Protein AF-A0A3A4ZS78-F1 (afdb_monomer_lite)

pLDDT: mean 71.11, std 14.28, range [46.5, 90.75]

Secondary structure (DSSP, 8-state):
-HHHHHHHHHHHHHHHHHHHTS-------PEEEEEEE-SSS--EEEEEEESSHHHHHHHHHS-HHHHHHTT-EEEE-THHHHHSTTTHHHHHHHHHHHHHHHHHHHHHHHHHHHHHH-

Radius of gyration: 30.23 Å; chains: 1; bounding box: 85×43×75 Å

Foldseek 3Di:
DVVVVVVVVVVVVVVVVVVVVVDDPPPPDFDKAWDFDDPPFTQKIWIDTHSDPVVSCCSVPPDPVVSVVVVIDIDGPVVSQCVPPCHPNVVVVVVVVVVVVVVVVVVVVVVVVVVVVD

Structure (mmCIF, N/CA/C/O backbone):
data_AF-A0A3A4ZS78-F1
#
_entry.id   AF-A0A3A4ZS78-F1
#
loop_
_atom_site.group_PDB
_atom_site.id
_atom_site.type_symbol
_atom_site.label_atom_id
_atom_site.label_alt_id
_atom_site.label_comp_id
_atom_site.label_asym_id
_atom_site.label_entity_id
_atom_site.label_seq_id
_atom_site.pdbx_PDB_ins_code
_atom_site.Cartn_x
_atom_site.Cartn_y
_atom_site.Cartn_z
_atom_site.occupancy
_atom_site.B_iso_or_equiv
_atom_site.auth_seq_id
_atom_site.auth_comp_id
_atom_site.auth_asym_id
_atom_site.auth_atom_id
_atom_site.pdbx_PDB_model_num
ATOM 1 N N . MET A 1 1 ? 52.667 -21.867 -34.976 1.00 50.06 1 MET A N 1
ATOM 2 C CA . MET A 1 1 ? 51.679 -21.946 -33.872 1.00 50.06 1 MET A CA 1
ATOM 3 C C . MET A 1 1 ? 50.932 -20.629 -33.633 1.00 50.06 1 MET A C 1
ATOM 5 O O . MET A 1 1 ? 49.733 -20.688 -33.406 1.00 50.06 1 MET A O 1
ATOM 9 N N . ALA A 1 2 ? 51.568 -19.458 -33.791 1.00 52.19 2 ALA A N 1
ATOM 10 C CA . ALA A 1 2 ? 50.946 -18.140 -33.565 1.00 52.19 2 ALA A CA 1
ATOM 11 C C . ALA A 1 2 ? 49.654 -17.852 -34.368 1.00 52.19 2 ALA A C 1
ATOM 13 O O . ALA A 1 2 ? 48.700 -17.313 -33.821 1.00 52.19 2 ALA A O 1
ATOM 14 N N . LYS A 1 3 ? 49.564 -18.271 -35.642 1.00 53.94 3 LYS A N 1
ATOM 15 C CA . LYS A 1 3 ? 48.383 -18.007 -36.495 1.00 53.94 3 LYS A CA 1
ATOM 16 C C . LYS A 1 3 ? 47.079 -18.635 -35.975 1.00 53.94 3 LYS A C 1
ATOM 18 O O . LYS A 1 3 ? 46.024 -18.036 -36.127 1.00 53.94 3 LYS A O 1
ATOM 23 N N . LYS A 1 4 ? 47.142 -19.811 -35.332 1.00 55.69 4 LYS A N 1
ATOM 24 C CA . LYS A 1 4 ? 45.954 -20.470 -34.752 1.00 55.69 4 LYS A CA 1
ATOM 25 C C . LYS A 1 4 ? 45.453 -19.736 -33.503 1.00 55.69 4 LYS A C 1
ATOM 27 O O . LYS A 1 4 ? 44.251 -19.654 -33.287 1.00 55.69 4 LYS A O 1
ATOM 32 N N . PHE A 1 5 ? 46.372 -19.151 -32.735 1.00 57.34 5 PHE A N 1
ATOM 33 C CA . PHE A 1 5 ? 46.058 -18.378 -31.534 1.00 57.34 5 PHE A CA 1
ATOM 34 C C . PHE A 1 5 ? 45.348 -17.060 -31.871 1.00 57.34 5 PHE A C 1
ATOM 36 O O . PHE A 1 5 ? 44.395 -16.683 -31.201 1.00 57.34 5 PHE A O 1
ATOM 43 N N . ILE A 1 6 ? 45.758 -16.409 -32.966 1.00 64.31 6 ILE A N 1
ATOM 44 C CA . ILE A 1 6 ? 45.136 -15.168 -33.452 1.00 64.31 6 ILE A CA 1
ATOM 45 C C . ILE A 1 6 ? 43.676 -15.405 -33.859 1.00 64.31 6 ILE A C 1
ATOM 47 O O . ILE A 1 6 ? 42.808 -14.615 -33.508 1.00 64.31 6 ILE A O 1
ATOM 51 N N . ILE A 1 7 ? 43.385 -16.514 -34.544 1.00 68.06 7 ILE A N 1
ATOM 52 C CA . ILE A 1 7 ? 42.016 -16.845 -34.972 1.00 68.06 7 ILE A CA 1
ATOM 53 C C . ILE A 1 7 ? 41.116 -17.109 -33.760 1.00 68.06 7 ILE A C 1
ATOM 55 O O . ILE A 1 7 ? 40.004 -16.591 -33.706 1.00 68.06 7 ILE A O 1
ATOM 59 N N . ILE A 1 8 ? 41.610 -17.853 -32.764 1.00 72.12 8 ILE A N 1
ATOM 60 C CA . ILE A 1 8 ? 40.865 -18.106 -31.522 1.00 72.12 8 ILE A CA 1
ATOM 61 C C . ILE A 1 8 ? 40.598 -16.787 -30.788 1.00 72.12 8 ILE A C 1
ATOM 63 O O . ILE A 1 8 ? 39.464 -16.536 -30.386 1.00 72.12 8 ILE A O 1
ATOM 67 N N . PHE A 1 9 ? 41.599 -15.911 -30.690 1.00 70.00 9 PHE A N 1
ATOM 68 C CA . PHE A 1 9 ? 41.457 -14.614 -30.034 1.00 70.00 9 PHE A CA 1
ATOM 69 C C . PHE A 1 9 ? 40.432 -13.711 -30.735 1.00 70.00 9 PHE A C 1
ATOM 71 O O . PHE A 1 9 ? 39.556 -13.163 -30.075 1.00 70.00 9 PHE A O 1
ATOM 78 N N . ILE A 1 10 ? 40.473 -13.619 -32.069 1.00 75.69 10 ILE A N 1
ATOM 79 C CA . ILE A 1 10 ? 39.497 -12.843 -32.853 1.00 75.69 10 ILE A CA 1
ATOM 80 C C . ILE A 1 10 ? 38.090 -13.435 -32.709 1.00 75.69 10 ILE A C 1
ATOM 82 O O . ILE A 1 10 ? 37.132 -12.687 -32.523 1.00 75.69 10 ILE A O 1
ATOM 86 N N . SER A 1 11 ? 37.953 -14.765 -32.738 1.00 71.00 11 SER A N 1
ATOM 87 C CA . SER A 1 11 ? 36.653 -15.424 -32.563 1.00 71.00 11 SER A CA 1
ATOM 88 C C . SER A 1 11 ? 36.075 -15.216 -31.159 1.00 71.00 11 SER A C 1
ATOM 90 O O . SER A 1 11 ? 34.882 -14.958 -31.027 1.00 71.00 11 SER A O 1
ATOM 92 N N . GLY A 1 12 ? 36.922 -15.235 -30.123 1.00 73.81 12 GLY A N 1
ATOM 93 C CA . GLY A 1 12 ? 36.531 -14.934 -28.748 1.00 73.81 12 GLY A CA 1
ATOM 94 C C . GLY A 1 12 ? 36.135 -13.470 -28.569 1.00 73.81 12 GLY A C 1
ATOM 95 O O . GLY A 1 12 ? 35.141 -13.190 -27.907 1.00 73.81 12 GLY A O 1
ATOM 96 N N . LEU A 1 13 ? 36.847 -12.544 -29.219 1.00 71.06 13 LEU A N 1
ATOM 97 C CA . LEU A 1 13 ? 36.517 -11.118 -29.195 1.00 71.06 13 LEU A CA 1
ATOM 98 C C . LEU A 1 13 ? 35.185 -10.832 -29.907 1.00 71.06 13 LEU A C 1
ATOM 100 O O . LEU A 1 13 ? 34.386 -10.039 -29.419 1.00 71.06 13 LEU A O 1
ATOM 104 N N . ALA A 1 14 ? 34.922 -11.507 -31.029 1.00 73.00 14 ALA A N 1
ATOM 105 C CA . ALA A 1 14 ? 33.660 -11.402 -31.758 1.00 73.00 14 ALA A CA 1
ATOM 106 C C . ALA A 1 14 ? 32.483 -11.991 -30.964 1.00 73.00 14 ALA A C 1
ATOM 108 O O . ALA A 1 14 ? 31.408 -11.398 -30.944 1.00 73.00 14 ALA A O 1
ATOM 109 N N . LEU A 1 15 ? 32.690 -13.111 -30.263 1.00 71.06 15 LEU A N 1
ATOM 110 C CA . LEU A 1 15 ? 31.702 -13.689 -29.347 1.00 71.06 15 LEU A CA 1
ATOM 111 C C . LEU A 1 15 ? 31.447 -12.786 -28.138 1.00 71.06 15 LEU A C 1
ATOM 113 O O . LEU A 1 15 ? 30.298 -12.593 -27.762 1.00 71.06 15 LEU A O 1
ATOM 117 N N . PHE A 1 16 ? 32.490 -12.187 -27.563 1.00 67.31 16 PHE A N 1
ATOM 118 C CA . PHE A 1 16 ? 32.354 -11.231 -26.465 1.00 67.31 16 PHE A CA 1
ATOM 119 C C . PHE A 1 16 ? 31.604 -9.965 -26.906 1.00 67.31 16 PHE A C 1
ATOM 121 O O . PHE A 1 16 ? 30.704 -9.507 -26.205 1.00 67.31 16 PHE A O 1
ATOM 128 N N . ALA A 1 17 ? 31.898 -9.454 -28.107 1.00 66.81 17 ALA A N 1
ATOM 129 C CA . ALA A 1 17 ? 31.150 -8.356 -28.712 1.00 66.81 17 ALA A CA 1
ATOM 130 C C . ALA A 1 17 ? 29.683 -8.751 -28.968 1.00 66.81 17 ALA A C 1
ATOM 132 O O . ALA A 1 17 ? 28.779 -8.025 -28.568 1.00 66.81 17 ALA A O 1
ATOM 133 N N . ALA A 1 18 ? 29.420 -9.928 -29.543 1.00 63.16 18 ALA A N 1
ATOM 134 C CA . ALA A 1 18 ? 28.061 -10.425 -29.766 1.00 63.16 18 ALA A CA 1
ATOM 135 C C . ALA A 1 18 ? 27.274 -10.599 -28.452 1.00 63.16 18 ALA A C 1
ATOM 137 O O . ALA A 1 18 ? 26.102 -10.237 -28.392 1.00 63.16 18 ALA A O 1
ATOM 138 N N . LEU A 1 19 ? 27.924 -11.075 -27.384 1.00 57.06 19 LEU A N 1
ATOM 139 C CA . LEU A 1 19 ? 27.340 -11.189 -26.043 1.00 57.06 19 LEU A CA 1
ATOM 140 C C . LEU A 1 19 ? 27.064 -9.821 -25.409 1.00 57.06 19 LEU A C 1
ATOM 142 O O . LEU A 1 19 ? 26.055 -9.671 -24.723 1.00 57.06 19 LEU A O 1
ATOM 146 N N . SER A 1 20 ? 27.891 -8.806 -25.685 1.00 58.38 20 SER A N 1
ATOM 147 C CA . SER A 1 20 ? 27.630 -7.432 -25.232 1.00 58.38 20 SER A CA 1
ATOM 148 C C . SER A 1 20 ? 26.416 -6.783 -25.913 1.00 58.38 20 SER A C 1
ATOM 150 O O . SER A 1 20 ? 25.795 -5.904 -25.324 1.00 58.38 20 SER A O 1
ATOM 152 N N . PHE A 1 21 ? 26.011 -7.270 -27.094 1.00 56.03 21 PHE A N 1
ATOM 153 C CA . PHE A 1 21 ? 24.733 -6.910 -27.725 1.00 56.03 21 PHE A CA 1
ATOM 154 C C . PHE A 1 21 ? 23.554 -7.783 -27.256 1.00 56.03 21 PHE A C 1
ATOM 156 O O . PHE A 1 21 ? 22.406 -7.437 -27.518 1.00 56.03 21 PHE A O 1
ATOM 163 N N . TYR A 1 22 ? 23.814 -8.895 -26.555 1.00 53.12 22 TYR A N 1
ATOM 164 C CA . TYR A 1 22 ? 22.801 -9.877 -26.142 1.00 53.12 22 TYR A CA 1
ATOM 165 C C . TYR A 1 22 ? 22.268 -9.695 -24.715 1.00 53.12 22 TYR A C 1
ATOM 167 O O . TYR A 1 22 ? 21.466 -10.502 -24.249 1.00 53.12 22 TYR A O 1
ATOM 175 N N . SER A 1 23 ? 22.664 -8.633 -24.014 1.00 48.78 23 SER A N 1
ATOM 176 C CA . SER A 1 23 ? 22.083 -8.292 -22.718 1.00 48.78 23 SER A CA 1
ATOM 177 C C . SER A 1 23 ? 21.792 -6.807 -22.644 1.00 48.78 23 SER A C 1
ATOM 179 O O . SER A 1 23 ? 22.636 -6.041 -22.205 1.00 48.78 23 SER A O 1
ATOM 181 N N . TYR A 1 24 ? 20.590 -6.433 -23.066 1.00 46.97 24 TYR A N 1
ATOM 182 C CA . TYR A 1 24 ? 19.600 -5.796 -22.199 1.00 46.97 24 TYR A CA 1
ATOM 183 C C . TYR A 1 24 ? 18.239 -6.015 -22.877 1.00 46.97 24 TYR A C 1
ATOM 185 O O . TYR A 1 24 ? 17.907 -5.271 -23.802 1.00 46.97 24 TYR A O 1
ATOM 193 N N . PRO A 1 25 ? 17.401 -6.988 -22.455 1.00 49.41 25 PRO A N 1
ATOM 194 C CA . PRO A 1 25 ? 15.975 -6.700 -22.492 1.00 49.41 25 PRO A CA 1
ATOM 195 C C . PRO A 1 25 ? 15.847 -5.378 -21.747 1.00 49.41 25 PRO A C 1
ATOM 197 O O . PRO A 1 25 ? 16.381 -5.233 -20.645 1.00 49.41 25 PRO A O 1
ATOM 200 N N . SER A 1 26 ? 15.293 -4.375 -22.411 1.00 49.75 26 SER A N 1
ATOM 201 C CA . SER A 1 26 ? 15.068 -3.074 -21.815 1.00 49.75 26 SER A CA 1
ATOM 202 C C . SER A 1 26 ? 14.442 -3.294 -20.441 1.00 49.75 26 SER A C 1
ATOM 204 O O . SER A 1 26 ? 13.276 -3.677 -20.351 1.00 49.75 26 SER A O 1
ATOM 206 N N . ILE A 1 27 ? 15.211 -3.041 -19.379 1.00 52.34 27 ILE A N 1
ATOM 207 C CA . ILE A 1 27 ? 14.689 -2.744 -18.047 1.00 52.34 27 ILE A CA 1
ATOM 208 C C . ILE A 1 27 ? 14.034 -1.368 -18.210 1.00 52.34 27 ILE A C 1
ATOM 210 O O . ILE A 1 27 ? 14.529 -0.347 -17.741 1.00 52.34 27 ILE A O 1
ATOM 214 N N . CYS A 1 28 ? 12.996 -1.299 -19.042 1.00 56.44 28 CYS A N 1
ATOM 215 C CA . CYS A 1 28 ? 12.221 -0.102 -19.249 1.00 56.44 28 CYS A CA 1
ATOM 216 C C . CYS A 1 28 ? 11.319 -0.045 -18.028 1.00 56.44 28 CYS A C 1
ATOM 218 O O . CYS A 1 28 ? 10.290 -0.701 -17.984 1.00 56.44 28 CYS A O 1
ATOM 220 N N . CYS A 1 29 ? 11.855 0.618 -17.006 1.00 67.56 29 CYS A N 1
ATOM 221 C CA . CYS A 1 29 ? 11.225 1.116 -15.794 1.00 67.56 29 CYS A CA 1
ATOM 222 C C . CYS A 1 29 ? 10.070 0.263 -15.251 1.00 67.56 29 CYS A C 1
ATOM 224 O O . CYS A 1 29 ? 8.947 0.349 -15.736 1.00 67.56 29 CYS A O 1
ATOM 226 N N . MET A 1 30 ? 10.316 -0.454 -14.149 1.00 79.12 30 MET A N 1
ATOM 227 C CA . MET A 1 30 ? 9.220 -0.930 -13.303 1.00 79.12 30 MET A CA 1
ATOM 228 C C . MET A 1 30 ? 8.297 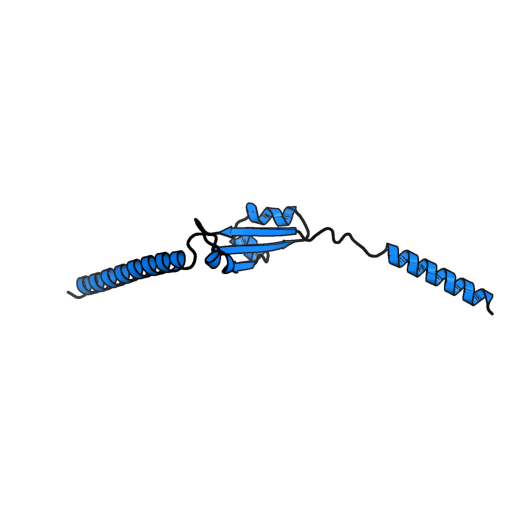0.248 -12.960 1.00 79.12 30 MET A C 1
ATOM 230 O O . MET A 1 30 ? 8.749 1.296 -12.490 1.00 79.12 30 MET A O 1
ATOM 234 N N . PHE A 1 31 ? 7.005 0.079 -13.202 1.00 81.69 31 PHE A N 1
ATOM 235 C CA . PHE A 1 31 ? 5.977 1.044 -12.859 1.00 81.69 31 PHE A CA 1
ATOM 236 C C . PHE A 1 31 ? 5.619 0.881 -11.385 1.00 81.69 31 PHE A C 1
ATOM 238 O O . PHE A 1 31 ? 5.332 -0.218 -10.919 1.00 81.69 31 PHE A O 1
ATOM 245 N N . SER A 1 32 ? 5.627 1.980 -10.638 1.00 84.75 32 SER A N 1
ATOM 246 C CA . SER A 1 32 ? 5.119 1.999 -9.267 1.00 84.75 32 SER A CA 1
ATOM 247 C C . SER A 1 32 ? 3.700 2.544 -9.266 1.00 84.75 32 SER A C 1
ATOM 249 O O . SER A 1 32 ? 3.440 3.623 -9.806 1.00 84.75 32 SER A O 1
ATOM 251 N N . ALA A 1 33 ? 2.784 1.789 -8.674 1.00 87.19 33 ALA A N 1
ATOM 252 C CA . ALA A 1 33 ? 1.384 2.148 -8.573 1.00 87.19 33 ALA A CA 1
ATOM 253 C C . ALA A 1 33 ? 0.961 2.178 -7.107 1.00 87.19 33 ALA A C 1
ATOM 255 O O . ALA A 1 33 ? 1.262 1.262 -6.344 1.00 87.19 33 ALA A O 1
ATOM 256 N N . ASN A 1 34 ? 0.251 3.244 -6.736 1.00 88.19 34 ASN A N 1
ATOM 257 C CA . ASN A 1 34 ? -0.176 3.524 -5.371 1.00 88.19 34 ASN A CA 1
ATOM 258 C C . ASN A 1 34 ? -1.651 3.933 -5.361 1.00 88.19 34 ASN A C 1
ATOM 260 O O . ASN A 1 34 ? -2.088 4.714 -6.213 1.00 88.19 34 ASN A O 1
ATOM 264 N N . ARG A 1 35 ? -2.403 3.464 -4.365 1.00 87.00 35 ARG A N 1
ATOM 265 C CA . ARG A 1 35 ? -3.754 3.945 -4.061 1.00 87.00 35 ARG A CA 1
ATOM 266 C C . ARG A 1 35 ? -3.874 4.264 -2.583 1.00 87.00 35 ARG A C 1
ATOM 268 O O . ARG A 1 35 ? -3.732 3.397 -1.725 1.00 87.00 35 ARG A O 1
ATOM 275 N N . TYR A 1 36 ? -4.170 5.529 -2.322 1.00 85.94 36 TYR A N 1
ATOM 276 C CA . TYR A 1 36 ? -4.267 6.083 -0.984 1.00 85.94 36 TYR A CA 1
ATOM 277 C C . TYR A 1 36 ? -5.707 6.032 -0.477 1.00 85.94 36 TYR A C 1
ATOM 279 O O . TYR A 1 36 ? -6.645 6.373 -1.201 1.00 85.94 36 TYR A O 1
ATOM 287 N N . TYR A 1 37 ? -5.866 5.628 0.779 1.00 81.44 37 TYR A N 1
ATOM 288 C CA . TYR A 1 37 ? -7.131 5.612 1.500 1.00 81.44 37 TYR A CA 1
ATOM 289 C C . TYR A 1 37 ? -7.028 6.476 2.756 1.00 81.44 37 TYR A C 1
ATOM 291 O O . TYR A 1 37 ? -6.024 6.465 3.473 1.00 81.44 37 TYR A O 1
ATOM 299 N N . GLY A 1 38 ? -8.108 7.205 3.018 1.00 71.50 38 GLY A N 1
ATOM 300 C CA . GLY A 1 38 ? -8.226 8.150 4.121 1.00 71.50 38 GLY A CA 1
ATOM 301 C C . GLY A 1 38 ? -8.589 9.541 3.613 1.00 71.50 38 GLY A C 1
ATOM 302 O O . GLY A 1 38 ? -7.994 10.053 2.668 1.00 71.50 38 GLY A O 1
ATOM 303 N N . TRP A 1 39 ? -9.603 10.135 4.233 1.00 62.72 39 TRP A N 1
ATOM 304 C CA . TRP A 1 39 ? -10.012 11.520 4.026 1.00 62.72 39 TRP A CA 1
ATOM 305 C C . TRP A 1 39 ? -10.188 12.163 5.406 1.00 62.72 39 TRP A C 1
ATOM 307 O O . TRP A 1 39 ? -10.727 11.498 6.294 1.00 62.72 39 TRP A O 1
ATOM 317 N N . PRO A 1 40 ? -9.764 13.418 5.630 1.00 63.25 40 PRO A N 1
ATOM 318 C CA . PRO A 1 40 ? -9.048 14.316 4.712 1.00 63.25 40 PRO A CA 1
ATOM 319 C C . PRO A 1 40 ? -7.549 13.996 4.579 1.00 63.25 40 PRO A C 1
ATOM 321 O O . PRO A 1 40 ? -6.874 14.575 3.734 1.00 63.25 40 PRO A O 1
ATOM 324 N N . TYR A 1 41 ? -7.043 13.062 5.389 1.00 66.44 41 TYR A N 1
ATOM 325 C CA . TYR A 1 41 ? -5.643 12.650 5.403 1.00 66.44 41 TYR A CA 1
ATOM 326 C C . TYR A 1 41 ? -5.516 11.171 5.031 1.00 66.44 41 TYR A C 1
ATOM 328 O O . TYR A 1 41 ? -6.138 10.335 5.693 1.00 66.44 41 TYR A O 1
ATOM 336 N N . PRO A 1 42 ? -4.739 10.822 3.994 1.00 70.88 42 PRO A N 1
ATOM 337 C CA . PRO A 1 42 ? -4.489 9.434 3.646 1.00 70.88 42 PRO A CA 1
ATOM 338 C C . PRO A 1 42 ? -3.502 8.812 4.640 1.00 70.88 42 P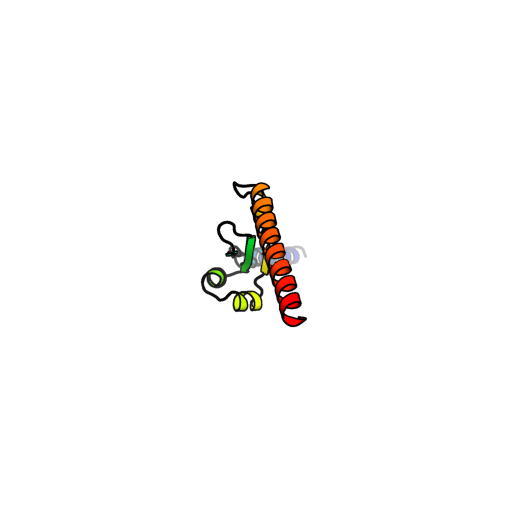RO A C 1
ATOM 340 O O . PRO A 1 42 ? -2.357 9.241 4.745 1.00 70.88 42 PRO A O 1
ATOM 343 N N . TYR A 1 43 ? -3.949 7.795 5.373 1.00 74.50 43 TYR A N 1
ATOM 344 C CA . TYR A 1 43 ? -3.136 7.058 6.354 1.00 74.50 43 TYR A CA 1
ATOM 345 C C . TYR A 1 43 ? -2.824 5.627 5.895 1.00 74.50 43 TYR A C 1
ATOM 347 O O . TYR A 1 43 ? -1.919 4.983 6.426 1.00 74.50 43 TYR A O 1
ATOM 355 N N . LEU A 1 44 ? -3.542 5.141 4.880 1.00 81.12 44 LEU A N 1
ATOM 356 C CA . LEU A 1 44 ? -3.365 3.827 4.273 1.00 81.12 44 LEU A CA 1
ATOM 357 C C . LEU A 1 44 ? -2.929 3.978 2.819 1.00 81.12 44 LEU A C 1
ATOM 359 O O . LEU A 1 44 ? -3.529 4.735 2.057 1.00 81.12 44 LEU A O 1
ATOM 363 N N . ASN A 1 45 ? -1.919 3.216 2.422 1.00 86.62 45 ASN A N 1
ATOM 364 C CA . ASN A 1 45 ? -1.449 3.141 1.049 1.00 86.62 45 ASN A CA 1
ATOM 365 C C . ASN A 1 45 ? -1.417 1.679 0.595 1.00 86.62 45 ASN A C 1
ATOM 367 O O . ASN A 1 45 ? -0.841 0.821 1.264 1.00 86.62 45 ASN A O 1
ATOM 371 N N . LEU A 1 46 ? -2.034 1.398 -0.546 1.00 89.06 46 LEU A N 1
ATOM 372 C CA . LEU A 1 46 ? -1.899 0.135 -1.255 1.00 89.06 46 LEU A CA 1
ATOM 373 C C . LEU A 1 46 ? -0.913 0.334 -2.404 1.00 89.06 46 LEU A C 1
ATOM 375 O O . LEU A 1 46 ? -1.178 1.146 -3.290 1.00 89.06 46 LEU A O 1
ATOM 379 N N . HIS A 1 47 ? 0.190 -0.410 -2.408 1.00 89.06 47 HIS A N 1
ATOM 380 C CA . HIS A 1 47 ? 1.258 -0.224 -3.384 1.00 89.06 47 HIS A CA 1
ATOM 381 C C . HIS A 1 47 ? 1.807 -1.539 -3.933 1.00 89.06 47 HIS A C 1
ATOM 383 O O . HIS A 1 47 ? 1.785 -2.576 -3.260 1.00 89.06 47 HIS A O 1
ATOM 389 N N . LYS A 1 48 ? 2.312 -1.476 -5.167 1.00 89.88 48 LYS A N 1
ATOM 390 C CA . LYS A 1 48 ? 3.055 -2.552 -5.829 1.00 89.88 48 LYS A CA 1
ATOM 391 C C . LYS A 1 48 ? 3.893 -1.968 -6.968 1.00 89.88 48 LYS A C 1
ATOM 393 O O . LYS A 1 48 ? 3.469 -1.033 -7.650 1.00 89.88 48 LYS A O 1
ATOM 398 N N . THR A 1 49 ? 5.080 -2.527 -7.174 1.00 89.50 49 THR A N 1
ATOM 399 C CA . THR A 1 49 ? 5.898 -2.283 -8.368 1.00 89.50 49 THR A CA 1
ATOM 400 C C . THR A 1 49 ? 5.641 -3.388 -9.380 1.00 89.50 49 THR A C 1
ATOM 402 O O . THR A 1 49 ? 5.744 -4.566 -9.039 1.00 89.50 49 THR A O 1
ATOM 405 N N . VAL A 1 50 ? 5.300 -3.012 -10.604 1.00 88.31 50 VAL A N 1
ATOM 406 C CA . VAL A 1 50 ? 4.853 -3.916 -11.666 1.00 88.31 50 VAL A CA 1
ATOM 407 C C . VAL A 1 50 ? 5.586 -3.608 -12.965 1.00 88.31 50 VAL A C 1
ATOM 409 O O . VAL A 1 50 ? 6.089 -2.506 -13.164 1.00 88.31 50 VAL A O 1
ATOM 412 N N . GLU A 1 51 ? 5.676 -4.582 -13.860 1.00 86.06 51 GLU A N 1
ATOM 413 C CA . GLU A 1 51 ? 6.457 -4.442 -15.097 1.00 86.06 51 GLU A CA 1
ATOM 414 C C . GLU A 1 51 ? 5.668 -3.764 -16.224 1.00 86.06 51 GLU A C 1
ATOM 416 O O . GLU A 1 51 ? 6.257 -3.229 -17.159 1.00 86.06 51 GLU A O 1
ATOM 421 N N . THR A 1 52 ? 4.335 -3.747 -16.130 1.00 86.44 52 THR A N 1
ATOM 422 C CA . THR A 1 52 ? 3.457 -3.203 -17.172 1.00 86.44 52 THR A CA 1
ATOM 423 C C . THR A 1 52 ? 2.589 -2.063 -16.653 1.00 86.44 52 THR A C 1
ATOM 425 O O . THR A 1 52 ? 2.126 -2.060 -15.510 1.00 86.44 52 THR A O 1
ATOM 428 N N . LEU A 1 53 ? 2.331 -1.086 -17.523 1.00 83.25 53 LEU A N 1
ATOM 429 C CA . LEU A 1 53 ? 1.443 0.035 -17.219 1.00 83.25 53 LEU A CA 1
ATOM 430 C C . LEU A 1 53 ? -0.014 -0.419 -17.020 1.00 83.25 53 LEU A C 1
ATOM 432 O O . LEU A 1 53 ? -0.744 0.179 -16.231 1.00 83.25 53 LEU A O 1
ATOM 436 N N . ASP A 1 54 ? -0.433 -1.479 -17.709 1.00 87.50 54 ASP A N 1
ATOM 437 C CA . ASP A 1 54 ? -1.784 -2.027 -17.583 1.00 87.50 54 ASP A CA 1
ATOM 438 C C . ASP A 1 54 ? -2.012 -2.609 -16.186 1.00 87.50 54 ASP A C 1
ATOM 440 O O . ASP A 1 54 ? -3.007 -2.273 -15.543 1.00 87.50 54 ASP A O 1
ATOM 444 N N . GLU A 1 55 ? -1.047 -3.373 -15.657 1.00 84.94 55 GLU A N 1
ATOM 445 C CA . GLU A 1 55 ? -1.103 -3.866 -14.275 1.00 84.94 55 GLU A CA 1
ATOM 446 C C . GLU A 1 55 ? -1.056 -2.705 -13.270 1.00 84.94 55 GLU A C 1
ATOM 448 O O . GLU A 1 55 ? -1.785 -2.705 -12.277 1.00 84.94 55 GLU A O 1
ATOM 453 N N . ALA A 1 56 ? -0.271 -1.660 -13.552 1.00 85.81 56 ALA A N 1
ATOM 454 C CA . ALA A 1 56 ? -0.206 -0.468 -12.706 1.00 85.81 56 ALA A CA 1
ATOM 455 C C . ALA A 1 56 ? -1.560 0.260 -12.634 1.00 85.81 56 ALA A C 1
ATOM 457 O O . ALA A 1 56 ? -1.916 0.828 -11.599 1.00 85.81 56 ALA A O 1
ATOM 458 N N . ASN A 1 57 ? -2.338 0.234 -13.719 1.00 88.31 57 ASN A N 1
ATOM 459 C CA . ASN A 1 57 ? -3.654 0.862 -13.777 1.00 88.31 57 ASN A CA 1
ATOM 460 C C . ASN A 1 57 ? -4.739 0.078 -13.027 1.00 88.31 57 ASN A C 1
ATOM 462 O O . ASN A 1 57 ? -5.708 0.707 -12.589 1.00 88.31 57 ASN A O 1
ATOM 466 N N . LEU A 1 58 ? -4.562 -1.229 -12.793 1.00 90.00 58 LEU A N 1
ATOM 467 C CA . LEU A 1 58 ? -5.514 -2.041 -12.021 1.00 90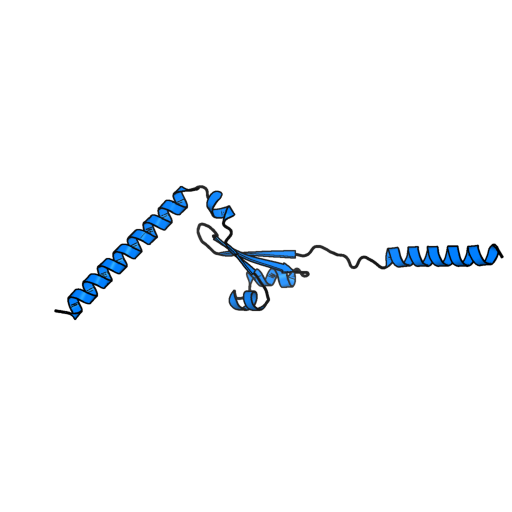.00 58 LEU A CA 1
ATOM 468 C C . LEU A 1 58 ? -5.745 -1.479 -10.618 1.00 90.00 58 LEU A C 1
ATOM 470 O O . LEU A 1 58 ? -6.866 -1.535 -10.117 1.00 90.00 58 LEU A O 1
ATOM 474 N N . VAL A 1 59 ? -4.736 -0.831 -10.019 1.00 88.81 59 VAL A N 1
ATOM 475 C CA . VAL A 1 59 ? -4.869 -0.211 -8.692 1.00 88.81 59 VAL A CA 1
ATOM 476 C C . VAL A 1 59 ? -6.051 0.760 -8.611 1.00 88.81 59 VAL A C 1
ATOM 478 O O . VAL A 1 59 ? -6.676 0.892 -7.557 1.00 88.81 59 VAL A O 1
ATOM 481 N N . LYS A 1 60 ? -6.378 1.438 -9.721 1.00 86.00 60 LYS A N 1
ATOM 482 C CA . LYS A 1 60 ? -7.429 2.463 -9.795 1.00 86.00 60 LYS A CA 1
ATOM 483 C C . LYS A 1 60 ? -8.824 1.860 -9.936 1.00 86.00 60 LYS A C 1
ATOM 485 O O . LYS A 1 60 ? -9.781 2.463 -9.456 1.00 86.00 60 LYS A O 1
ATOM 490 N N . THR A 1 61 ? -8.942 0.716 -10.606 1.00 88.06 61 THR A N 1
ATOM 491 C CA . THR A 1 61 ? -10.229 0.148 -11.035 1.00 88.06 61 THR A CA 1
ATOM 492 C C . THR A 1 61 ? -10.639 -1.087 -10.245 1.00 88.06 61 THR A C 1
ATOM 494 O O . THR A 1 61 ? -11.832 -1.284 -10.025 1.00 88.06 61 THR A O 1
ATOM 497 N N . GLU A 1 62 ? -9.687 -1.914 -9.813 1.00 90.44 62 GLU A N 1
ATOM 498 C CA . GLU A 1 62 ? -9.984 -3.167 -9.119 1.00 90.44 62 GLU A CA 1
ATOM 499 C C . GLU A 1 62 ? -10.396 -2.962 -7.657 1.00 90.44 62 GLU A C 1
ATOM 501 O O . GLU A 1 62 ? -10.141 -1.929 -7.014 1.00 90.44 62 GLU A O 1
ATOM 506 N N . ASN A 1 63 ? -11.060 -3.993 -7.130 1.00 89.62 63 ASN A N 1
ATOM 507 C CA . ASN A 1 63 ? -11.398 -4.088 -5.724 1.00 89.62 63 ASN A CA 1
ATOM 508 C C . ASN A 1 63 ? -10.134 -4.358 -4.898 1.00 89.62 63 ASN A C 1
ATOM 510 O O . ASN A 1 63 ? -9.238 -5.103 -5.285 1.00 89.62 63 ASN A O 1
ATOM 514 N N . VAL A 1 64 ? -10.099 -3.776 -3.707 1.00 86.50 64 VAL A N 1
ATOM 515 C CA . VAL A 1 64 ? -9.020 -3.907 -2.732 1.00 86.50 64 VAL A CA 1
ATOM 516 C C . VAL A 1 64 ? -8.705 -5.361 -2.389 1.00 86.50 64 VAL A C 1
ATOM 518 O O . VAL A 1 64 ? -7.536 -5.718 -2.263 1.00 86.50 64 VAL A O 1
ATOM 521 N N . PHE A 1 65 ? -9.730 -6.202 -2.237 1.00 87.75 65 PHE A N 1
ATOM 522 C CA . PHE A 1 65 ? -9.534 -7.612 -1.897 1.00 87.75 65 PHE A CA 1
ATOM 523 C C . PHE A 1 65 ? -8.837 -8.391 -3.016 1.00 87.75 65 PHE A C 1
ATOM 525 O O . PHE A 1 65 ? -7.948 -9.195 -2.732 1.00 87.75 65 PHE A O 1
ATOM 532 N N . ASP A 1 66 ? -9.191 -8.113 -4.271 1.00 90.69 66 ASP A N 1
ATOM 533 C CA . ASP A 1 66 ? -8.572 -8.748 -5.437 1.00 90.69 66 ASP A CA 1
ATOM 534 C C . ASP A 1 66 ? -7.124 -8.280 -5.602 1.00 90.69 66 ASP A C 1
ATOM 536 O O . ASP A 1 66 ? -6.222 -9.100 -5.775 1.00 90.69 66 ASP A O 1
ATOM 540 N N . LEU A 1 67 ? -6.871 -6.983 -5.410 1.00 88.50 67 LEU A N 1
ATOM 541 C CA . LEU A 1 67 ? -5.517 -6.432 -5.410 1.00 88.50 67 LEU A CA 1
ATOM 542 C C . LEU A 1 67 ? -4.649 -7.078 -4.315 1.00 88.50 67 LEU A C 1
ATOM 544 O O . LEU A 1 67 ? -3.543 -7.536 -4.593 1.00 88.50 67 LEU A O 1
ATOM 548 N N . MET A 1 68 ? -5.143 -7.213 -3.080 1.00 87.75 68 MET A N 1
ATOM 549 C CA . MET A 1 68 ? -4.396 -7.908 -2.017 1.00 87.75 68 MET A CA 1
ATOM 550 C C . MET A 1 68 ? -4.083 -9.363 -2.379 1.00 87.75 68 MET A C 1
ATOM 552 O O . MET A 1 68 ? -2.967 -9.834 -2.151 1.00 87.75 68 MET A O 1
ATOM 556 N N . ARG A 1 69 ? -5.047 -10.077 -2.973 1.00 90.06 69 ARG A N 1
ATOM 557 C CA . ARG A 1 69 ? -4.841 -11.454 -3.440 1.00 90.06 69 ARG A CA 1
ATOM 558 C C . ARG A 1 69 ? -3.772 -11.534 -4.536 1.00 90.06 69 ARG A C 1
ATOM 560 O O . ARG A 1 69 ? -3.030 -12.512 -4.580 1.00 90.06 69 ARG A O 1
ATOM 567 N N . ASN A 1 70 ? -3.650 -10.490 -5.353 1.00 88.25 70 ASN A N 1
ATOM 568 C CA . ASN A 1 70 ? -2.660 -10.346 -6.424 1.00 88.25 70 ASN A CA 1
ATOM 569 C C . ASN A 1 70 ? -1.300 -9.794 -5.942 1.00 88.25 70 ASN A C 1
ATOM 571 O O . ASN A 1 70 ? -0.493 -9.311 -6.747 1.00 88.25 70 ASN A O 1
ATOM 575 N N . GLY A 1 71 ? -1.029 -9.859 -4.633 1.00 87.31 71 GLY A N 1
ATOM 576 C CA . GLY A 1 71 ? 0.266 -9.510 -4.049 1.00 87.31 71 GLY A CA 1
ATOM 577 C C . GLY A 1 71 ? 0.506 -8.009 -3.892 1.00 87.31 71 GLY A C 1
ATOM 578 O O . GLY A 1 71 ? 1.655 -7.586 -3.809 1.00 87.31 71 GLY A O 1
ATOM 579 N N . TRP A 1 72 ? -0.549 -7.192 -3.881 1.00 90.75 72 TRP A N 1
ATOM 580 C CA . TRP A 1 72 ? -0.429 -5.781 -3.519 1.00 90.75 72 TRP A CA 1
ATOM 581 C C . TRP A 1 72 ? -0.299 -5.629 -2.005 1.00 90.75 72 TRP A C 1
ATOM 583 O O . TRP A 1 72 ? -0.999 -6.294 -1.238 1.00 90.75 72 TRP A O 1
ATOM 593 N N . HIS A 1 73 ? 0.582 -4.730 -1.571 1.00 88.19 73 HIS A N 1
ATOM 594 C CA . HIS A 1 73 ? 0.905 -4.563 -0.160 1.00 88.19 73 HIS A CA 1
ATOM 595 C C . HIS A 1 73 ? 0.248 -3.323 0.433 1.00 88.19 73 HIS A C 1
ATOM 597 O O . HIS A 1 73 ? 0.311 -2.226 -0.125 1.00 88.19 73 HIS A O 1
ATOM 603 N N . PHE A 1 74 ? -0.332 -3.502 1.619 1.00 85.88 74 PHE A N 1
ATOM 604 C CA . PHE A 1 74 ? -0.777 -2.401 2.454 1.00 85.88 74 PHE A CA 1
ATOM 605 C C . PHE A 1 74 ? 0.363 -1.896 3.326 1.00 85.88 74 PHE A C 1
ATOM 607 O O . PHE A 1 74 ? 0.972 -2.656 4.078 1.00 85.88 74 PHE A O 1
ATOM 614 N N . SER A 1 75 ? 0.615 -0.597 3.256 1.00 80.75 75 SER A N 1
ATOM 615 C CA . SER A 1 75 ? 1.464 0.118 4.195 1.00 80.75 75 SER A CA 1
ATOM 616 C C . SER A 1 75 ? 0.665 1.229 4.865 1.00 80.75 75 SER A C 1
ATOM 618 O O . SER A 1 75 ? -0.172 1.896 4.253 1.00 80.75 75 SER A O 1
ATOM 620 N N . PHE A 1 76 ? 0.918 1.422 6.156 1.00 75.81 76 PHE A N 1
ATOM 621 C CA . PHE A 1 76 ? 0.491 2.628 6.849 1.00 75.81 76 PHE A CA 1
ATOM 622 C C . PHE A 1 76 ? 1.528 3.711 6.555 1.00 75.81 76 PHE A C 1
ATOM 624 O O . PHE A 1 76 ? 2.682 3.594 6.969 1.00 75.81 76 PHE A O 1
ATOM 631 N N . SER A 1 77 ? 1.142 4.752 5.816 1.00 64.62 77 SER A N 1
ATOM 632 C CA . SER A 1 77 ? 2.017 5.903 5.569 1.00 64.62 77 SER A CA 1
ATOM 633 C C . SER A 1 77 ? 2.050 6.790 6.815 1.00 64.62 77 SER A C 1
ATOM 635 O O . SER A 1 77 ? 1.363 7.805 6.894 1.00 64.62 77 SER A O 1
ATOM 637 N N . GLY A 1 78 ? 2.864 6.399 7.800 1.00 54.00 78 GLY A N 1
ATOM 638 C CA . GLY A 1 78 ? 3.101 7.177 9.023 1.00 54.00 78 GLY A CA 1
ATOM 639 C C . GLY A 1 78 ? 3.744 8.548 8.766 1.00 54.00 78 GLY A C 1
ATOM 640 O O . GLY A 1 78 ? 3.492 9.492 9.509 1.00 54.00 78 GLY A O 1
ATOM 641 N N . ASP A 1 79 ? 4.485 8.705 7.665 1.00 51.53 79 ASP A N 1
ATOM 642 C CA . ASP A 1 79 ? 5.174 9.962 7.327 1.00 51.53 79 ASP A CA 1
ATOM 643 C C . ASP A 1 79 ? 4.215 11.103 6.925 1.00 51.53 79 ASP A C 1
ATOM 645 O O . ASP A 1 79 ? 4.563 12.285 7.026 1.00 51.53 79 ASP A O 1
ATOM 649 N N . MET A 1 80 ? 2.971 10.786 6.537 1.00 50.00 80 MET A N 1
ATOM 650 C CA . MET A 1 80 ? 1.930 11.797 6.289 1.00 50.00 80 MET A CA 1
ATOM 651 C C . MET A 1 80 ? 1.213 12.274 7.558 1.00 50.00 80 MET A C 1
ATOM 653 O O . MET A 1 80 ? 0.617 13.354 7.566 1.00 50.00 80 MET A O 1
ATOM 657 N N . VAL A 1 81 ? 1.347 11.542 8.666 1.00 49.28 81 VAL A N 1
ATOM 658 C CA . VAL A 1 81 ? 0.838 11.977 9.977 1.00 49.28 81 VAL A CA 1
ATOM 659 C C . VAL A 1 81 ? 1.675 13.143 10.520 1.00 49.28 81 VAL A C 1
ATOM 661 O O . VAL A 1 81 ? 1.129 14.064 11.120 1.00 49.28 81 VAL A O 1
ATOM 664 N N . ASN A 1 82 ? 2.979 13.181 10.216 1.00 46.94 82 ASN A N 1
ATOM 665 C CA . ASN A 1 82 ? 3.860 14.292 10.599 1.00 46.94 82 ASN A CA 1
ATOM 666 C C . ASN A 1 82 ? 3.846 15.483 9.624 1.00 46.94 82 ASN A C 1
ATOM 668 O O . ASN A 1 82 ? 4.256 16.574 10.013 1.00 46.94 82 ASN A O 1
ATOM 672 N N . SER A 1 83 ? 3.394 15.299 8.379 1.00 46.50 83 SER A N 1
ATOM 673 C CA . SER A 1 83 ? 3.385 16.347 7.338 1.00 46.50 83 SER A CA 1
ATOM 674 C C . SER A 1 83 ? 1.994 16.908 7.014 1.00 46.50 83 SER A C 1
ATOM 676 O O . SER A 1 83 ? 1.858 17.783 6.159 1.00 46.50 83 SER A O 1
ATOM 678 N N . SER A 1 84 ? 0.957 16.467 7.731 1.00 48.09 84 SER A N 1
ATOM 679 C CA . SER A 1 84 ? -0.349 17.131 7.730 1.00 48.09 84 SER A CA 1
ATOM 680 C C . SER A 1 84 ? -0.197 18.583 8.228 1.00 48.09 84 SER A C 1
ATOM 682 O O . SER A 1 84 ? 0.528 18.804 9.198 1.00 48.09 84 SER A O 1
ATOM 684 N N . PRO A 1 85 ? -0.900 19.588 7.665 1.00 49.06 85 PRO A N 1
ATOM 685 C CA . PRO A 1 85 ? -0.816 20.989 8.101 1.00 49.06 85 PRO A CA 1
ATOM 686 C C . PRO A 1 85 ? -1.286 21.216 9.551 1.00 49.06 85 PRO A C 1
ATOM 688 O O . PRO A 1 85 ? -1.129 22.309 10.084 1.00 49.06 85 PRO A O 1
ATOM 691 N N . LEU A 1 86 ? -1.842 20.187 10.202 1.00 48.56 86 LEU A N 1
ATOM 692 C CA . LEU A 1 86 ? -2.195 20.174 11.624 1.00 48.56 86 LEU A CA 1
ATOM 693 C C . LEU A 1 86 ? -1.111 19.563 12.529 1.00 48.56 86 LEU A C 1
ATOM 695 O O . LEU A 1 86 ? -1.234 19.662 13.748 1.00 48.56 86 LEU A O 1
ATOM 699 N N . GLY A 1 87 ? -0.059 18.947 11.980 1.00 54.44 87 GLY A N 1
ATOM 700 C CA . GLY A 1 87 ? 1.018 18.328 12.756 1.00 54.44 87 GLY A CA 1
ATOM 701 C C . GLY A 1 87 ? 0.507 17.474 13.939 1.00 54.44 87 GLY A C 1
ATOM 702 O O . GLY A 1 87 ? -0.552 16.847 13.839 1.00 54.44 87 GLY A O 1
ATOM 703 N N . PRO A 1 88 ? 1.190 17.493 15.101 1.00 50.94 88 PRO A N 1
ATOM 704 C CA . PRO A 1 88 ? 0.789 16.770 16.317 1.00 50.94 88 PRO A CA 1
ATOM 705 C C . PRO A 1 88 ? -0.639 17.054 16.827 1.00 50.94 88 PRO A C 1
ATOM 707 O O . PRO A 1 88 ? -1.160 16.288 17.635 1.00 50.94 88 PRO A O 1
ATOM 710 N N . LEU A 1 89 ? -1.294 18.132 16.375 1.00 51.47 89 LEU A N 1
ATOM 711 C CA . LEU A 1 89 ? -2.646 18.511 16.807 1.00 51.47 89 LEU A CA 1
ATOM 712 C C . LEU A 1 89 ? -3.734 17.638 16.167 1.00 51.47 89 LEU A C 1
ATOM 714 O O . LEU A 1 89 ? -4.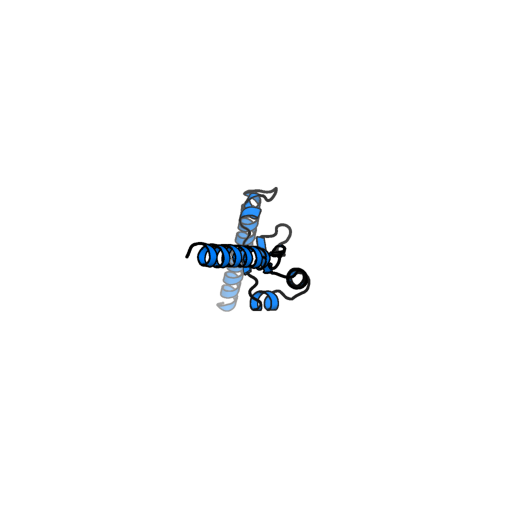794 17.457 16.766 1.00 51.47 89 LEU A O 1
ATOM 718 N N . GLY A 1 90 ? -3.475 17.066 14.984 1.00 52.88 90 GLY A N 1
ATOM 719 C CA . GLY A 1 90 ? -4.394 16.124 14.337 1.00 52.88 90 GLY A CA 1
ATOM 720 C C . GLY A 1 90 ? -4.566 14.835 15.146 1.00 52.88 90 GLY A C 1
ATOM 721 O O . GLY A 1 90 ? -5.693 14.385 15.347 1.00 52.88 90 GLY A O 1
ATOM 722 N N . ASN A 1 91 ? -3.466 14.302 15.692 1.00 54.28 91 ASN A N 1
ATOM 723 C CA . ASN A 1 91 ? -3.497 13.125 16.568 1.00 54.28 91 ASN A CA 1
ATOM 724 C C . ASN A 1 91 ? -4.271 13.400 17.861 1.00 54.28 91 ASN A C 1
ATOM 726 O O . ASN A 1 91 ? -5.113 12.597 18.241 1.00 54.28 91 ASN A O 1
ATOM 730 N N . ILE A 1 92 ? -4.079 14.570 18.480 1.00 59.16 92 ILE A N 1
ATOM 731 C CA . ILE A 1 92 ? -4.802 14.942 19.708 1.00 59.16 92 ILE A CA 1
ATOM 732 C C . ILE A 1 92 ? -6.314 15.017 19.461 1.00 59.16 92 ILE A C 1
ATOM 734 O O . ILE A 1 92 ? -7.094 14.561 20.293 1.00 59.16 92 ILE A O 1
ATOM 738 N N . PHE A 1 93 ? -6.748 15.555 18.317 1.00 62.06 93 PHE A N 1
ATOM 739 C CA . PHE A 1 93 ? -8.174 15.626 17.983 1.00 62.06 93 PHE A CA 1
ATOM 740 C C . PHE A 1 93 ? -8.795 14.245 17.753 1.00 62.06 93 PHE A C 1
ATOM 742 O O . PHE A 1 93 ? -9.903 13.989 18.224 1.00 62.06 93 PHE A O 1
ATOM 749 N N . VAL A 1 94 ? -8.093 13.352 17.052 1.00 64.69 94 VAL A N 1
ATOM 750 C CA . VAL A 1 94 ? -8.573 11.984 16.811 1.00 64.69 94 VAL A CA 1
ATOM 751 C C . VAL A 1 94 ? -8.612 11.192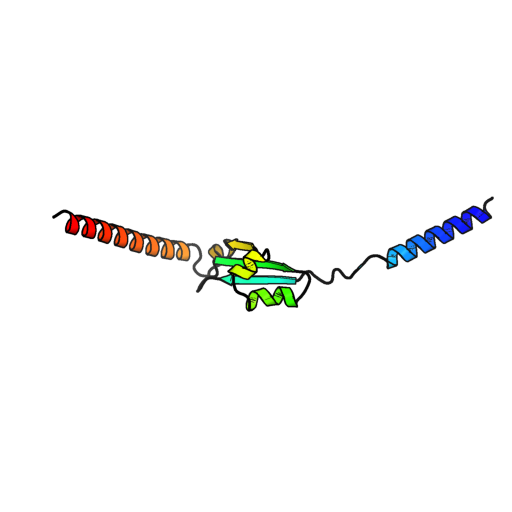 18.118 1.00 64.69 94 VAL A C 1
ATOM 753 O O . VAL A 1 94 ? -9.647 10.600 18.427 1.00 64.69 94 VAL A O 1
ATOM 756 N N . ASP A 1 95 ? -7.556 11.255 18.928 1.00 62.59 95 ASP A N 1
ATOM 757 C CA . ASP A 1 95 ? -7.495 10.584 20.232 1.00 62.59 95 ASP A CA 1
ATOM 758 C C . ASP A 1 95 ? -8.576 11.102 21.189 1.00 62.59 95 ASP A C 1
ATOM 760 O O . ASP A 1 95 ? -9.203 10.323 21.916 1.00 62.59 95 ASP A O 1
ATOM 764 N N . PHE A 1 96 ? -8.864 12.405 21.154 1.00 67.88 96 PHE A N 1
ATOM 765 C CA . PHE A 1 96 ? -9.940 13.015 21.931 1.00 67.88 96 PHE A CA 1
ATOM 766 C C . PHE A 1 96 ? -11.324 12.517 21.489 1.00 67.88 96 PHE A C 1
ATOM 768 O O . PHE A 1 96 ? -12.140 12.134 22.332 1.00 67.88 96 PHE A O 1
ATOM 775 N N . ILE A 1 97 ? -11.584 12.453 20.179 1.00 71.25 97 ILE A N 1
ATOM 776 C CA . ILE A 1 97 ? -12.854 11.945 19.637 1.00 71.25 97 ILE A CA 1
ATOM 777 C C . ILE A 1 97 ? -13.037 10.462 19.981 1.00 71.25 97 ILE A C 1
ATOM 779 O O . ILE A 1 97 ? -14.107 10.072 20.456 1.00 71.25 97 ILE A O 1
ATOM 783 N N . VAL A 1 98 ? -12.000 9.640 19.802 1.00 69.81 98 VAL A N 1
ATOM 784 C CA . VAL A 1 98 ? -12.040 8.210 20.144 1.00 69.81 98 VAL A CA 1
ATOM 785 C C . VAL A 1 98 ? -12.296 8.021 21.639 1.00 69.81 98 VAL A C 1
ATOM 787 O O . VAL A 1 98 ? -13.149 7.215 22.008 1.00 69.81 98 VAL A O 1
ATOM 790 N N . SER A 1 99 ? -11.646 8.809 22.497 1.00 69.81 99 SER A N 1
ATOM 791 C CA . SER A 1 99 ? -11.845 8.751 23.951 1.00 69.81 99 SER A CA 1
ATOM 792 C C . SER A 1 99 ? -13.279 9.105 24.363 1.00 69.81 99 SER A C 1
ATOM 794 O O . SER A 1 99 ? -13.859 8.424 25.212 1.00 69.81 99 SER A O 1
ATOM 796 N N . ILE A 1 100 ? -13.890 10.118 23.735 1.00 78.38 100 ILE A N 1
ATOM 797 C CA . ILE A 1 100 ? -15.294 10.490 23.983 1.00 78.38 100 ILE A CA 1
ATOM 798 C C . ILE A 1 100 ? -16.246 9.375 23.547 1.00 78.38 100 ILE A C 1
ATOM 800 O O . ILE A 1 100 ? -17.161 9.019 24.293 1.00 78.38 100 ILE A O 1
ATOM 804 N N . ILE A 1 101 ? -16.032 8.803 22.360 1.00 79.50 101 ILE A N 1
ATOM 805 C CA . ILE A 1 101 ? -16.859 7.702 21.852 1.00 79.50 101 ILE A CA 1
ATOM 806 C C . ILE A 1 101 ? -16.750 6.494 22.788 1.00 79.50 101 ILE A C 1
ATOM 808 O O . ILE A 1 101 ? -17.770 5.914 23.166 1.00 79.50 101 ILE A O 1
ATOM 812 N N . PHE A 1 102 ? -15.537 6.151 23.224 1.00 71.88 102 PHE A N 1
ATOM 813 C CA . PHE A 1 102 ? -15.303 5.023 24.121 1.00 71.88 102 PHE A CA 1
ATOM 814 C C . PHE A 1 102 ? -15.974 5.227 25.487 1.00 71.88 102 PHE A C 1
ATOM 816 O O . PHE A 1 102 ? -16.656 4.328 25.984 1.00 71.88 102 PHE A O 1
ATOM 823 N N . ALA A 1 103 ? -15.879 6.431 26.060 1.00 75.56 103 ALA A N 1
ATOM 824 C CA . ALA A 1 103 ? -16.584 6.786 27.291 1.00 75.56 103 ALA A CA 1
ATOM 825 C C . ALA A 1 103 ? -18.115 6.709 27.128 1.00 75.56 103 ALA A C 1
ATOM 827 O O . ALA A 1 103 ? -18.805 6.194 28.011 1.00 75.56 103 ALA A O 1
ATOM 828 N N . GLY A 1 104 ? -18.648 7.155 25.986 1.00 81.31 104 GLY A N 1
ATOM 829 C CA . GLY A 1 104 ? -20.072 7.054 25.658 1.00 81.31 104 GLY A CA 1
ATOM 830 C C . GLY A 1 104 ? -20.562 5.607 25.553 1.00 81.31 104 GLY A C 1
ATOM 831 O O . GLY A 1 104 ? -21.620 5.275 26.092 1.00 81.31 104 GLY A O 1
ATOM 832 N N . ILE A 1 105 ? -19.771 4.727 24.932 1.00 79.56 105 ILE A N 1
ATOM 833 C CA . ILE A 1 105 ? -20.069 3.290 24.830 1.00 79.56 105 ILE A CA 1
ATOM 834 C C . ILE A 1 105 ? -20.072 2.643 26.218 1.00 79.56 105 ILE A C 1
ATOM 836 O O . ILE A 1 105 ? -21.013 1.921 26.545 1.00 79.56 105 ILE A O 1
ATOM 840 N N . ILE A 1 106 ? -19.073 2.933 27.058 1.00 77.19 106 ILE A N 1
ATOM 841 C CA . ILE A 1 106 ? -19.012 2.413 28.433 1.0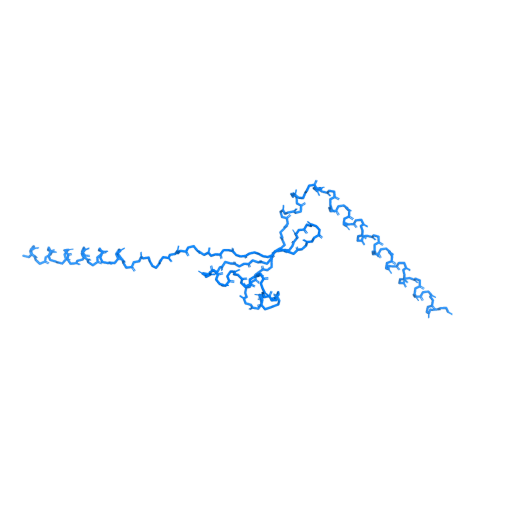0 77.19 106 ILE A CA 1
ATOM 842 C C . ILE A 1 106 ? -20.219 2.895 29.242 1.00 77.19 106 ILE A C 1
ATOM 844 O O . ILE A 1 106 ? -20.874 2.093 29.908 1.00 77.19 106 ILE A O 1
ATOM 848 N N . PHE A 1 107 ? -20.562 4.181 29.158 1.00 82.06 107 PHE A N 1
ATOM 849 C CA . PHE A 1 107 ? -21.724 4.731 29.854 1.00 82.06 107 PHE A CA 1
ATOM 850 C C . PHE A 1 107 ? -23.030 4.058 29.410 1.00 82.06 107 PHE A C 1
ATOM 852 O O . PHE A 1 107 ? -23.850 3.665 30.246 1.00 82.06 107 PHE A O 1
ATOM 859 N N . TYR A 1 108 ? -23.211 3.872 28.100 1.00 78.06 108 TYR A N 1
ATOM 860 C CA . TYR A 1 108 ? -24.371 3.175 27.552 1.00 78.06 108 TYR A CA 1
ATOM 861 C C . TYR A 1 108 ? -24.420 1.710 28.002 1.00 78.06 108 TYR A C 1
ATOM 863 O O . TYR A 1 108 ? -25.475 1.229 28.414 1.00 78.06 108 TYR A O 1
ATOM 871 N N . PHE A 1 109 ? -23.281 1.019 27.998 1.00 73.00 109 PHE A N 1
ATOM 872 C CA . PHE A 1 109 ? -23.162 -0.367 28.442 1.00 73.00 109 PHE A CA 1
ATOM 873 C C . PHE A 1 109 ? -23.504 -0.530 29.930 1.00 73.00 109 PHE A C 1
ATOM 875 O O . PHE A 1 109 ? -24.306 -1.392 30.288 1.00 73.00 109 PHE A O 1
ATOM 882 N N . VAL A 1 110 ? -22.989 0.346 30.798 1.00 78.50 110 VAL A N 1
ATOM 883 C CA . VAL A 1 110 ? -23.329 0.364 32.233 1.00 78.50 110 VAL A CA 1
ATOM 884 C C . VAL A 1 110 ? -24.823 0.627 32.440 1.00 78.50 110 VAL A C 1
ATOM 886 O O . VAL A 1 110 ? -25.466 -0.046 33.249 1.00 78.50 110 VAL A O 1
ATOM 889 N N . LYS A 1 111 ? -25.407 1.569 31.688 1.00 76.25 111 LYS A N 1
ATOM 890 C CA . LYS A 1 111 ? -26.847 1.855 31.748 1.00 76.25 111 LYS A CA 1
ATOM 891 C C . LYS A 1 111 ? -27.687 0.663 31.276 1.00 76.25 111 LYS A C 1
ATOM 893 O O . LYS A 1 111 ? -28.695 0.350 31.906 1.00 76.25 111 LYS A O 1
ATOM 898 N N . PHE A 1 112 ? -27.266 -0.014 30.210 1.00 73.31 112 PHE A N 1
ATOM 899 C CA . PHE A 1 112 ? -27.925 -1.208 29.682 1.00 73.31 112 PHE A CA 1
ATOM 900 C C . PHE A 1 112 ? -27.903 -2.367 30.687 1.00 73.31 112 PHE A C 1
ATOM 902 O O . PHE A 1 112 ? -28.940 -2.981 30.931 1.00 73.31 112 PHE A O 1
ATOM 909 N N . ILE A 1 113 ? -26.755 -2.622 31.326 1.00 70.94 113 ILE A N 1
ATOM 910 C CA . ILE A 1 113 ? -26.634 -3.628 32.392 1.00 70.94 113 ILE A CA 1
ATOM 911 C C . ILE A 1 113 ? -27.553 -3.281 33.565 1.00 70.94 113 ILE A C 1
ATOM 913 O O . ILE A 1 113 ? -28.308 -4.139 34.015 1.00 70.94 113 ILE A O 1
ATOM 917 N N . ARG A 1 114 ? -27.550 -2.021 34.026 1.00 67.62 114 ARG A N 1
ATOM 918 C CA . ARG A 1 114 ? -28.415 -1.574 35.131 1.00 67.62 114 ARG A CA 1
ATOM 919 C C . ARG A 1 114 ? -29.903 -1.779 34.824 1.00 67.62 114 ARG A C 1
ATOM 921 O O . ARG A 1 114 ? -30.645 -2.135 35.726 1.00 67.62 114 ARG A O 1
ATOM 928 N N . HIS A 1 115 ? -30.332 -1.578 33.579 1.00 58.56 115 HIS A N 1
ATOM 929 C CA . HIS A 1 115 ? -31.731 -1.756 33.176 1.00 58.56 115 HIS A CA 1
ATOM 930 C C . HIS A 1 115 ? -32.133 -3.235 32.992 1.00 58.56 115 HIS A C 1
ATOM 932 O O . HIS A 1 115 ? -33.318 -3.547 32.978 1.00 58.56 115 HIS A O 1
ATOM 938 N N . LYS A 1 116 ? -31.179 -4.158 32.817 1.00 55.31 116 LYS A N 1
ATOM 939 C CA . LYS A 1 116 ? -31.465 -5.600 32.687 1.00 55.31 116 LYS A CA 1
ATOM 940 C C . LYS A 1 116 ? -31.405 -6.381 34.007 1.00 55.31 116 LYS A C 1
ATOM 942 O O . LYS A 1 116 ? -31.810 -7.538 34.018 1.00 55.31 116 LYS A O 1
ATOM 947 N N . LEU A 1 117 ? -30.861 -5.789 35.072 1.00 52.22 117 LEU A N 1
ATOM 948 C CA . LEU A 1 117 ? -30.641 -6.428 36.381 1.00 52.22 117 LEU A CA 1
ATOM 949 C C . LEU A 1 117 ? -31.579 -5.931 37.498 1.00 52.22 117 LEU A C 1
ATOM 951 O O . LEU A 1 117 ? -31.517 -6.465 38.603 1.00 52.22 117 LEU A O 1
ATOM 955 N N . LEU A 1 118 ? -32.425 -4.937 37.215 1.00 47.50 118 LEU A N 1
ATOM 956 C CA . LEU A 1 118 ? -33.523 -4.437 38.056 1.00 47.50 118 LEU A CA 1
ATOM 957 C C . LEU A 1 118 ? -34.845 -4.675 37.326 1.00 47.50 118 LEU A C 1
ATOM 959 O O . LEU A 1 118 ? -35.831 -5.001 38.019 1.00 47.50 118 LEU A O 1
#

Sequence (118 aa):
MAKKFIIIFISGLALFAALSFYSYPSICCMFSANRYYGWPYPYLNLHKTVETLDEANLVKTENVFDLMRNGWHFSFSGDMVNSSPLGPLGNIFVDFIVSIIFAGIIFYFVKFIRHKLL